Protein AF-A0A438K156-F1 (afdb_monomer)

Structure (mmCIF, N/CA/C/O backbone):
data_AF-A0A438K156-F1
#
_entry.id   AF-A0A438K156-F1
#
loop_
_atom_site.group_PDB
_atom_site.id
_atom_site.type_symbol
_atom_site.label_atom_id
_atom_site.label_alt_id
_atom_site.label_comp_id
_atom_site.label_asym_id
_atom_site.label_entity_id
_atom_site.label_seq_id
_atom_site.pdbx_PDB_ins_code
_atom_site.Cartn_x
_atom_site.Cartn_y
_atom_site.Cartn_z
_atom_site.occupancy
_atom_site.B_iso_or_equiv
_atom_site.auth_seq_id
_atom_site.auth_comp_id
_atom_site.auth_asym_id
_atom_site.auth_atom_id
_atom_site.pdbx_PDB_model_num
ATOM 1 N N . MET A 1 1 ? 38.225 9.926 -50.049 1.00 41.72 1 MET A N 1
ATOM 2 C CA . MET A 1 1 ? 38.060 9.459 -48.654 1.00 41.72 1 MET A CA 1
ATOM 3 C C . MET A 1 1 ? 36.570 9.315 -48.390 1.00 41.72 1 MET A C 1
ATOM 5 O O . MET A 1 1 ? 35.866 10.303 -48.523 1.00 41.72 1 MET A O 1
ATOM 9 N N . SER A 1 2 ? 36.077 8.101 -48.126 1.00 44.00 2 SER A N 1
ATOM 10 C CA . SER A 1 2 ?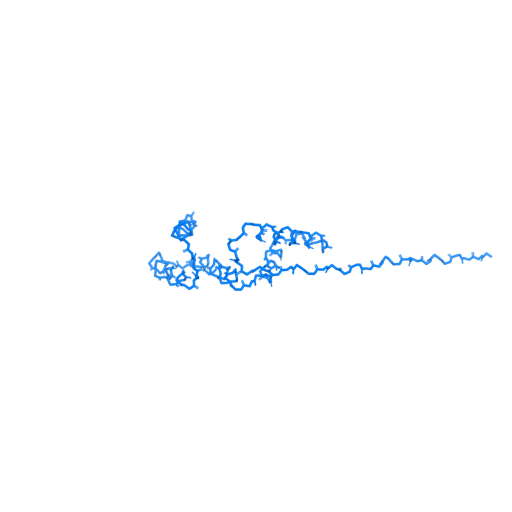 34.651 7.841 -47.874 1.00 44.00 2 SER A CA 1
ATOM 11 C C . SER A 1 2 ? 34.405 7.792 -46.369 1.00 44.00 2 SER A C 1
ATOM 13 O O . SER A 1 2 ? 34.990 6.952 -45.687 1.00 44.00 2 SER A O 1
ATOM 15 N N . ALA A 1 3 ? 33.558 8.680 -45.850 1.00 52.44 3 ALA A N 1
ATOM 16 C CA . ALA A 1 3 ? 33.122 8.646 -44.459 1.00 52.44 3 ALA A CA 1
ATOM 17 C C . ALA A 1 3 ? 32.078 7.531 -44.276 1.00 52.44 3 ALA A C 1
ATOM 19 O O . ALA A 1 3 ? 31.092 7.474 -45.008 1.00 52.44 3 ALA A O 1
ATOM 20 N N . ARG A 1 4 ? 32.300 6.622 -43.319 1.00 58.66 4 ARG A N 1
ATOM 21 C CA . ARG A 1 4 ? 31.288 5.642 -42.896 1.00 58.66 4 ARG A CA 1
ATOM 22 C C . ARG A 1 4 ? 30.362 6.328 -41.896 1.00 58.66 4 ARG A C 1
ATOM 24 O O . ARG A 1 4 ? 30.811 6.737 -40.830 1.00 58.66 4 ARG A O 1
ATOM 31 N N . VAL A 1 5 ? 29.084 6.447 -42.246 1.00 57.47 5 VAL A N 1
ATOM 32 C CA . VAL A 1 5 ? 28.024 6.837 -41.312 1.00 57.47 5 VAL A CA 1
ATOM 33 C C . VAL A 1 5 ? 27.773 5.645 -40.390 1.00 57.47 5 VAL A C 1
ATOM 35 O O . VAL A 1 5 ? 27.352 4.583 -40.843 1.00 57.47 5 VAL A O 1
ATOM 38 N N . MET A 1 6 ? 28.089 5.799 -39.106 1.00 63.34 6 MET A N 1
ATOM 39 C CA . MET A 1 6 ? 27.705 4.844 -38.068 1.00 63.34 6 MET A CA 1
ATOM 40 C C . MET A 1 6 ? 26.229 5.076 -37.750 1.00 63.34 6 MET A C 1
ATOM 42 O O . MET A 1 6 ? 25.878 6.102 -37.172 1.00 63.34 6 MET A O 1
ATOM 46 N N . ALA A 1 7 ? 25.364 4.146 -38.147 1.00 59.25 7 ALA A N 1
ATOM 47 C CA . ALA A 1 7 ? 23.988 4.121 -37.675 1.00 59.25 7 ALA A CA 1
ATOM 48 C C . ALA A 1 7 ? 23.996 3.711 -36.195 1.00 59.25 7 ALA A C 1
ATOM 50 O O . ALA A 1 7 ? 24.393 2.597 -35.849 1.00 59.25 7 ALA A O 1
ATOM 51 N N . THR A 1 8 ? 23.591 4.619 -35.311 1.00 55.72 8 THR A N 1
ATOM 52 C CA . THR A 1 8 ? 23.261 4.290 -33.925 1.00 55.72 8 THR A CA 1
ATOM 53 C C . THR A 1 8 ? 22.004 3.428 -33.937 1.00 55.72 8 THR A C 1
ATOM 55 O O . THR A 1 8 ? 20.915 3.922 -34.216 1.00 55.72 8 THR A O 1
ATOM 58 N N . HIS A 1 9 ? 22.156 2.129 -33.681 1.00 56.53 9 HIS A N 1
ATOM 59 C CA . HIS A 1 9 ? 21.021 1.251 -33.424 1.00 56.53 9 HIS A CA 1
ATOM 60 C C . HIS A 1 9 ? 20.387 1.670 -32.096 1.00 56.53 9 HIS A C 1
ATOM 62 O O . HIS A 1 9 ? 20.953 1.427 -31.032 1.00 56.53 9 HIS A O 1
ATOM 68 N N . GLU A 1 10 ? 19.234 2.331 -32.162 1.00 63.25 10 GLU A N 1
ATOM 69 C CA . GLU A 1 10 ? 18.406 2.564 -30.986 1.00 63.25 10 GLU A CA 1
ATOM 70 C C . GLU A 1 10 ? 17.912 1.209 -30.475 1.00 63.25 10 GLU A C 1
ATOM 72 O O . GLU A 1 10 ? 17.295 0.430 -31.207 1.00 63.25 10 GLU A O 1
ATOM 77 N N . THR A 1 11 ? 18.230 0.892 -29.224 1.00 55.78 11 THR A N 1
ATOM 78 C CA . THR A 1 11 ? 17.704 -0.289 -28.546 1.00 55.78 11 THR A CA 1
ATOM 79 C C . THR A 1 11 ? 16.176 -0.192 -28.502 1.00 55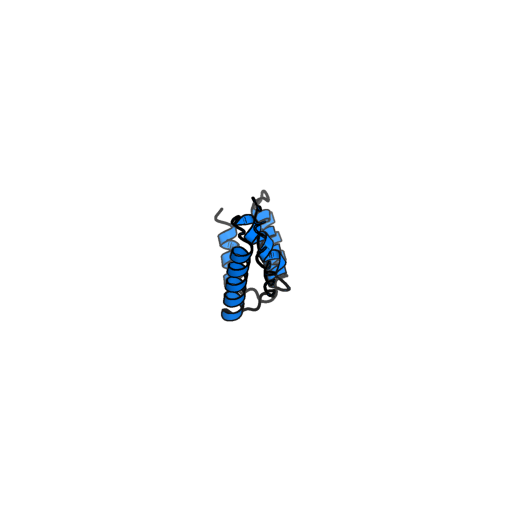.78 11 THR A C 1
ATOM 81 O O . THR A 1 11 ? 15.659 0.866 -28.129 1.00 55.78 11 THR A O 1
ATOM 84 N N . PRO A 1 12 ? 15.433 -1.262 -28.848 1.00 66.38 12 PRO A N 1
ATOM 85 C CA . PRO A 1 12 ? 13.982 -1.267 -28.719 1.00 66.38 12 PRO A CA 1
ATOM 86 C C . PRO A 1 12 ? 13.612 -0.920 -27.279 1.00 66.38 12 PRO A C 1
ATOM 88 O O . PRO A 1 12 ? 14.015 -1.616 -26.345 1.00 66.38 12 PRO A O 1
ATOM 91 N N . ARG A 1 13 ? 12.890 0.186 -27.087 1.00 72.19 13 ARG A N 1
ATOM 92 C CA . ARG A 1 13 ? 12.393 0.563 -25.764 1.00 72.19 13 ARG A CA 1
ATOM 93 C C . ARG A 1 13 ? 11.335 -0.463 -25.377 1.00 72.19 13 ARG A C 1
ATOM 95 O O . ARG A 1 13 ? 10.262 -0.494 -25.970 1.00 72.19 13 ARG A O 1
ATOM 102 N N . VAL A 1 14 ? 11.672 -1.336 -24.434 1.00 78.94 14 VAL A N 1
ATOM 103 C CA . VAL A 1 14 ? 10.728 -2.309 -23.883 1.00 78.94 14 VAL A CA 1
ATOM 104 C C . VAL A 1 14 ? 9.727 -1.541 -23.028 1.00 78.94 14 VAL A C 1
ATOM 106 O O . VAL A 1 14 ? 10.117 -0.846 -22.090 1.00 78.94 14 VAL A O 1
ATOM 109 N N . GLU A 1 15 ? 8.443 -1.638 -23.363 1.00 86.94 15 GLU A N 1
ATOM 110 C CA . GLU A 1 15 ? 7.386 -1.115 -22.504 1.00 86.94 15 GLU A CA 1
ATOM 111 C C . GLU A 1 15 ? 7.355 -1.920 -21.203 1.00 86.94 15 GLU A C 1
ATOM 113 O O . GLU A 1 15 ? 7.269 -3.149 -21.214 1.00 86.94 15 GLU A O 1
ATOM 118 N N . VAL A 1 16 ? 7.446 -1.225 -20.069 1.00 87.75 16 VAL A N 1
ATOM 119 C CA . VAL A 1 16 ? 7.361 -1.865 -18.756 1.00 87.75 16 VAL A CA 1
ATOM 120 C C . VAL A 1 16 ? 5.892 -2.210 -18.482 1.00 87.75 16 VAL A C 1
ATOM 122 O O . VAL A 1 16 ? 5.051 -1.305 -18.483 1.00 87.75 16 VAL A O 1
ATOM 125 N N . PRO A 1 17 ? 5.548 -3.488 -18.239 1.00 90.38 17 PRO A N 1
ATOM 126 C CA . PRO A 1 17 ? 4.176 -3.873 -17.940 1.00 90.38 17 PRO A CA 1
ATOM 127 C C . PRO A 1 17 ? 3.731 -3.288 -16.596 1.00 90.38 17 PRO A C 1
ATOM 129 O O . PRO A 1 17 ? 4.489 -3.267 -15.626 1.00 90.38 17 PRO A O 1
ATOM 132 N N . LYS A 1 18 ? 2.478 -2.828 -16.533 1.00 92.06 18 LYS A N 1
ATOM 133 C CA . LYS A 1 18 ? 1.890 -2.303 -15.295 1.00 92.06 18 L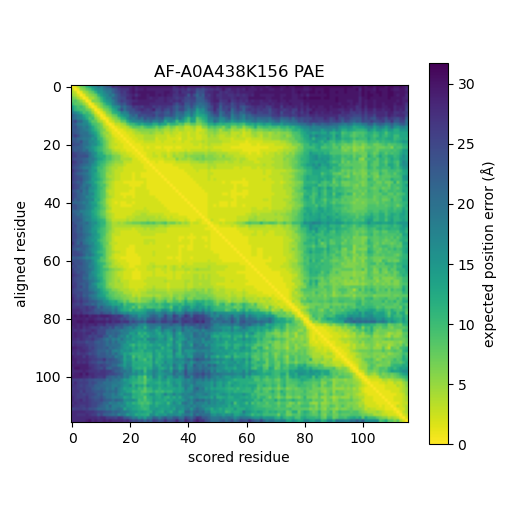YS A CA 1
ATOM 134 C C . LYS A 1 18 ? 1.600 -3.442 -14.302 1.00 92.06 18 LYS A C 1
ATOM 136 O O . LYS A 1 18 ? 1.137 -4.496 -14.740 1.00 92.06 18 LYS A O 1
ATOM 141 N N . PRO A 1 19 ? 1.811 -3.232 -12.991 1.00 93.00 19 PRO A N 1
ATOM 142 C CA . PRO A 1 19 ? 1.451 -4.198 -11.956 1.00 93.00 19 PRO A CA 1
ATOM 143 C C . PRO A 1 19 ? -0.050 -4.483 -11.884 1.00 93.00 19 PRO A C 1
ATOM 145 O O . PRO A 1 19 ? -0.883 -3.685 -12.322 1.00 93.00 19 PRO A O 1
ATOM 148 N N . HIS A 1 20 ? -0.391 -5.615 -11.271 1.00 93.31 20 HIS A N 1
ATOM 149 C CA . HIS A 1 20 ? -1.767 -5.933 -10.903 1.00 93.31 20 HIS A CA 1
ATOM 150 C C . HIS A 1 20 ? -2.232 -5.103 -9.703 1.00 93.31 20 HIS A C 1
ATOM 152 O O . HIS A 1 20 ? -1.432 -4.699 -8.861 1.00 93.31 20 HIS A O 1
ATOM 158 N N . VAL A 1 21 ? -3.543 -4.869 -9.631 1.00 95.69 21 VAL A N 1
ATOM 159 C CA . VAL A 1 21 ? -4.169 -4.201 -8.488 1.00 95.69 21 VAL A CA 1
ATOM 160 C C . VAL A 1 21 ? -4.346 -5.160 -7.313 1.00 95.69 21 VAL A C 1
ATOM 162 O O . VAL A 1 21 ? -4.512 -6.363 -7.511 1.00 95.69 21 VAL A O 1
ATOM 165 N N . PHE A 1 22 ? -4.366 -4.616 -6.099 1.00 94.94 22 PHE A N 1
ATOM 166 C CA . PHE A 1 22 ? -4.615 -5.355 -4.867 1.00 94.94 22 PHE A CA 1
ATOM 167 C C . PHE A 1 22 ? -5.912 -4.884 -4.208 1.00 94.94 22 PHE A C 1
ATOM 169 O O . PHE A 1 22 ? -6.076 -3.699 -3.918 1.00 94.94 22 PHE A O 1
ATOM 176 N N . SER A 1 23 ? -6.839 -5.809 -3.961 1.00 92.75 23 SER A N 1
ATOM 177 C CA . SER A 1 23 ? -8.163 -5.516 -3.385 1.00 92.75 23 SER A CA 1
ATOM 178 C C . SER A 1 23 ? -8.197 -5.541 -1.855 1.00 92.75 23 SER A C 1
ATOM 180 O O . SER A 1 23 ? -9.213 -5.209 -1.243 1.00 92.75 23 SER A O 1
ATOM 182 N N . GLY A 1 24 ? -7.098 -5.937 -1.204 1.00 87.19 24 GLY A N 1
ATOM 183 C CA . GLY A 1 24 ? -7.071 -6.124 0.249 1.00 87.19 24 GLY A CA 1
ATOM 184 C C . GLY A 1 24 ? -7.503 -7.520 0.691 1.00 87.19 24 GLY A C 1
ATOM 185 O O . GLY A 1 24 ? -7.988 -7.685 1.811 1.00 87.19 24 GLY A O 1
ATOM 186 N N . LYS A 1 25 ? -7.363 -8.534 -0.175 1.00 88.69 25 LYS A N 1
ATOM 187 C CA . LYS A 1 25 ? -7.603 -9.930 0.203 1.00 88.69 25 LYS A CA 1
ATOM 188 C C . LYS A 1 25 ? -6.645 -10.323 1.335 1.00 88.69 25 LYS A C 1
ATOM 190 O O . LYS A 1 25 ? -5.439 -10.116 1.235 1.00 88.69 25 LYS A O 1
ATOM 195 N N . ARG A 1 26 ? -7.173 -10.931 2.404 1.00 83.31 26 ARG A N 1
ATOM 196 C CA . ARG A 1 26 ? -6.374 -11.475 3.518 1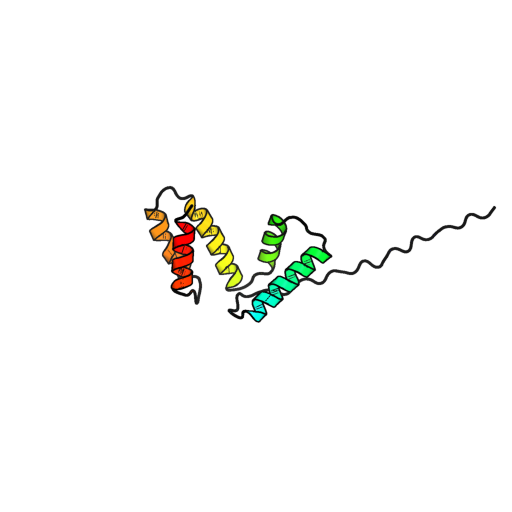.00 83.31 26 ARG A CA 1
ATOM 197 C C . ARG A 1 26 ? -5.725 -12.806 3.150 1.00 83.31 26 ARG A C 1
ATOM 199 O O . ARG A 1 26 ? -6.074 -13.861 3.669 1.00 83.31 26 ARG A O 1
ATOM 206 N N . ASP A 1 27 ? -4.808 -12.739 2.205 1.00 86.50 27 ASP A N 1
ATOM 207 C CA . ASP A 1 27 ? -4.053 -13.868 1.689 1.00 86.50 27 ASP A CA 1
ATOM 208 C C . ASP A 1 27 ? -2.590 -13.437 1.615 1.00 86.50 27 ASP A C 1
ATOM 210 O O . ASP A 1 27 ? -2.241 -12.541 0.848 1.00 86.50 27 ASP A O 1
ATOM 214 N N . ALA A 1 28 ? -1.746 -14.033 2.462 1.00 84.25 28 ALA A N 1
ATOM 215 C CA . ALA A 1 28 ? -0.344 -13.636 2.576 1.00 84.25 28 ALA A CA 1
ATOM 216 C C . ALA A 1 28 ? 0.392 -13.765 1.237 1.00 84.25 28 ALA A C 1
ATOM 218 O O . ALA A 1 28 ? 1.163 -12.889 0.868 1.00 84.25 28 ALA A O 1
ATOM 219 N N . LYS A 1 29 ? 0.081 -14.810 0.463 1.00 92.19 29 LYS A N 1
ATOM 220 C CA . LYS A 1 29 ? 0.696 -15.039 -0.843 1.00 92.19 29 LYS A CA 1
A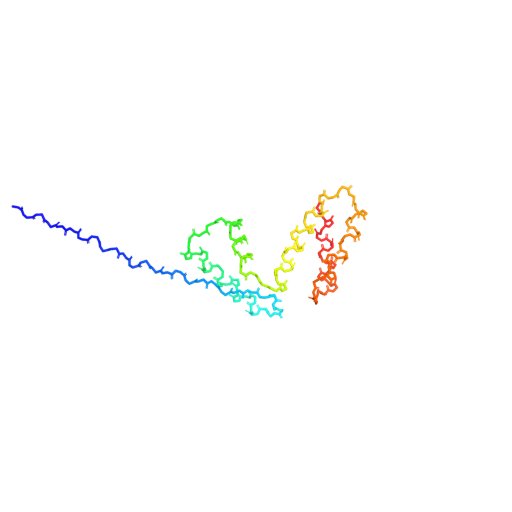TOM 221 C C . LYS A 1 29 ? 0.272 -13.977 -1.857 1.00 92.19 29 LYS A C 1
ATOM 223 O O . LYS A 1 29 ? 1.090 -13.553 -2.665 1.00 92.19 29 LYS A O 1
ATOM 228 N N . ASP A 1 30 ? -0.995 -13.574 -1.841 1.00 90.25 30 ASP A N 1
ATOM 229 C CA . ASP A 1 30 ? -1.500 -12.515 -2.723 1.00 90.25 30 ASP A CA 1
ATOM 230 C C . ASP A 1 30 ? -0.832 -11.165 -2.418 1.00 90.25 30 ASP A C 1
ATOM 232 O O . ASP A 1 30 ? -0.373 -10.476 -3.330 1.00 90.25 30 ASP A O 1
ATOM 236 N N . LEU A 1 31 ? -0.691 -10.840 -1.129 1.00 88.19 31 LEU A N 1
ATOM 237 C CA . LEU A 1 31 ? 0.014 -9.642 -0.676 1.00 88.19 31 LEU A CA 1
ATOM 238 C C . LEU A 1 31 ? 1.501 -9.670 -1.063 1.00 88.19 31 LEU A C 1
ATOM 240 O O . LEU A 1 31 ? 2.001 -8.693 -1.621 1.00 88.19 31 LEU A O 1
ATOM 244 N N . ASP A 1 32 ? 2.192 -10.785 -0.822 1.00 89.69 32 ASP A N 1
ATOM 245 C CA . ASP A 1 32 ? 3.609 -10.946 -1.166 1.00 89.69 32 ASP A CA 1
ATOM 246 C C . ASP A 1 32 ? 3.838 -10.806 -2.676 1.00 89.69 32 ASP A C 1
ATOM 248 O O . ASP A 1 32 ? 4.757 -10.111 -3.113 1.00 89.69 32 ASP A O 1
ATOM 252 N N . ASN A 1 33 ? 2.967 -11.410 -3.490 1.00 93.94 33 ASN A N 1
ATOM 253 C CA . ASN A 1 33 ? 3.029 -11.280 -4.944 1.00 93.94 33 ASN A CA 1
ATOM 254 C C . ASN A 1 33 ? 2.850 -9.824 -5.386 1.00 93.94 33 ASN A C 1
ATOM 256 O O . ASN A 1 33 ? 3.600 -9.344 -6.238 1.00 93.94 33 ASN A O 1
ATOM 260 N N . PHE A 1 34 ? 1.868 -9.116 -4.818 1.00 94.12 34 PHE A N 1
ATOM 261 C CA . PHE A 1 34 ? 1.633 -7.708 -5.128 1.00 94.12 3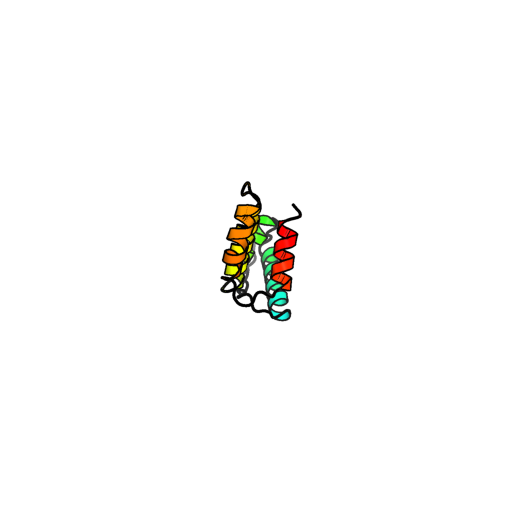4 PHE A CA 1
ATOM 262 C C . PHE A 1 34 ? 2.866 -6.851 -4.818 1.00 94.12 34 PHE A C 1
ATOM 264 O O . PHE A 1 34 ? 3.325 -6.104 -5.686 1.00 94.12 34 PHE A O 1
ATOM 271 N N . LEU A 1 35 ? 3.440 -6.994 -3.619 1.00 93.00 35 LEU A N 1
ATOM 272 C CA . LEU A 1 35 ? 4.626 -6.241 -3.206 1.00 93.00 35 LEU A CA 1
ATOM 273 C C . LEU A 1 35 ? 5.822 -6.531 -4.117 1.00 93.00 35 LEU A C 1
ATOM 275 O O . LEU A 1 35 ? 6.448 -5.600 -4.625 1.00 93.00 35 LEU A O 1
ATOM 279 N N . TRP A 1 36 ? 6.075 -7.807 -4.413 1.00 95.12 36 TRP A N 1
ATOM 280 C CA . TRP A 1 36 ? 7.159 -8.212 -5.304 1.00 95.12 36 TRP A CA 1
ATOM 281 C C . TRP A 1 36 ? 7.016 -7.616 -6.715 1.00 95.12 36 TRP A C 1
ATOM 283 O O . TRP A 1 36 ? 7.991 -7.139 -7.303 1.00 95.12 36 TRP A O 1
ATOM 293 N N . HIS A 1 37 ? 5.795 -7.592 -7.263 1.00 95.25 37 HIS A N 1
ATOM 294 C CA . HIS A 1 37 ? 5.529 -6.979 -8.565 1.00 95.25 37 HIS A CA 1
ATOM 295 C C . HIS A 1 37 ? 5.716 -5.456 -8.555 1.00 95.25 37 HIS A C 1
ATOM 297 O O . HIS A 1 37 ? 6.260 -4.912 -9.519 1.00 95.25 37 HIS A O 1
ATOM 303 N N . MET A 1 38 ? 5.309 -4.766 -7.485 1.00 95.62 38 MET A N 1
ATOM 304 C CA . MET A 1 38 ? 5.524 -3.322 -7.344 1.00 95.62 38 MET A CA 1
ATOM 305 C C . MET A 1 38 ? 7.016 -2.978 -7.270 1.00 95.62 38 MET A C 1
ATOM 307 O O . MET A 1 38 ? 7.461 -2.060 -7.957 1.00 95.62 38 MET A O 1
ATOM 311 N N . GLU A 1 39 ? 7.807 -3.734 -6.504 1.00 93.88 39 GLU A N 1
ATOM 312 C CA . GLU A 1 39 ? 9.261 -3.542 -6.412 1.00 93.88 39 GLU A CA 1
ATOM 313 C C . GLU A 1 39 ? 9.943 -3.687 -7.776 1.00 93.88 39 GLU A C 1
ATOM 315 O O . GLU A 1 39 ? 10.681 -2.797 -8.206 1.00 93.88 39 GLU A O 1
ATOM 320 N N . ARG A 1 40 ? 9.631 -4.763 -8.509 1.00 94.50 40 ARG A N 1
ATOM 321 C CA . ARG A 1 40 ? 10.149 -4.984 -9.869 1.00 94.50 40 ARG A CA 1
ATOM 322 C C . ARG A 1 40 ? 9.749 -3.873 -10.832 1.00 94.50 40 ARG A C 1
ATOM 324 O O . ARG A 1 40 ? 10.561 -3.457 -11.656 1.00 94.50 40 ARG A O 1
ATOM 331 N N . TYR A 1 41 ? 8.517 -3.383 -10.729 1.00 95.12 41 TYR A N 1
ATOM 332 C CA . TYR A 1 41 ? 8.049 -2.267 -11.541 1.00 95.12 41 TYR A CA 1
ATOM 333 C C . TYR A 1 41 ? 8.846 -0.992 -11.258 1.00 95.12 41 TYR A C 1
ATOM 335 O O . TYR A 1 41 ? 9.307 -0.354 -12.202 1.00 95.12 41 TYR A O 1
ATOM 343 N N . PHE A 1 42 ? 9.075 -0.652 -9.985 1.00 95.06 42 PHE A N 1
ATOM 344 C CA . PHE A 1 42 ? 9.856 0.528 -9.605 1.00 95.06 42 PHE A CA 1
ATOM 345 C C . PHE A 1 42 ? 11.301 0.475 -10.081 1.00 95.06 42 PHE A C 1
ATOM 347 O O . PHE A 1 42 ? 11.826 1.489 -10.541 1.00 95.06 42 PHE A O 1
ATOM 354 N N . GLU A 1 43 ? 11.930 -0.693 -10.021 1.00 93.31 43 GLU A N 1
ATOM 355 C CA . GLU A 1 43 ? 13.266 -0.885 -10.579 1.00 93.31 43 GLU A CA 1
ATOM 356 C C . GLU A 1 43 ? 13.287 -0.729 -12.099 1.00 93.31 43 GLU A C 1
ATOM 358 O O . GLU A 1 43 ? 14.170 -0.062 -12.634 1.00 93.31 43 GLU A O 1
ATOM 363 N N . ALA A 1 44 ? 12.298 -1.296 -12.797 1.00 93.44 44 ALA A N 1
ATOM 364 C CA . ALA A 1 44 ? 12.213 -1.227 -14.251 1.00 93.44 44 ALA A CA 1
ATOM 365 C C . ALA A 1 44 ? 12.014 0.209 -14.765 1.00 93.44 44 ALA A C 1
ATOM 367 O O . ALA A 1 44 ? 12.535 0.556 -15.824 1.00 93.44 44 ALA A O 1
ATOM 368 N N . ILE A 1 45 ? 11.302 1.056 -14.012 1.00 93.12 45 ILE A N 1
ATOM 369 C CA . ILE A 1 45 ? 11.141 2.486 -14.328 1.00 93.12 45 ILE A CA 1
ATOM 370 C C . ILE A 1 45 ? 12.192 3.383 -13.653 1.00 93.12 45 ILE A C 1
ATOM 372 O O . ILE A 1 45 ? 12.107 4.604 -13.773 1.00 93.12 45 ILE A O 1
ATOM 376 N N . ALA A 1 46 ? 13.157 2.793 -12.939 1.00 94.38 46 ALA A N 1
ATOM 377 C CA . ALA A 1 46 ? 14.196 3.481 -12.178 1.00 94.38 46 ALA A CA 1
ATOM 378 C C . ALA A 1 46 ? 13.654 4.598 -11.261 1.00 94.38 46 ALA A C 1
ATOM 380 O O . ALA A 1 46 ? 14.177 5.710 -11.269 1.00 94.38 46 ALA A O 1
ATOM 381 N N . LEU A 1 47 ? 12.603 4.316 -10.478 1.00 91.75 47 LEU A N 1
ATOM 382 C CA . LEU A 1 47 ? 12.002 5.268 -9.536 1.00 91.75 47 LEU A CA 1
ATOM 383 C C . LEU A 1 47 ? 12.661 5.150 -8.146 1.00 91.75 47 LEU A C 1
ATOM 385 O O . LEU A 1 47 ? 12.393 4.171 -7.449 1.00 91.75 47 LEU A O 1
ATOM 389 N N . PRO A 1 48 ? 13.491 6.117 -7.701 1.00 88.50 48 PRO A N 1
ATOM 390 C CA . PRO A 1 48 ? 14.227 6.003 -6.440 1.00 88.50 48 PRO A CA 1
ATOM 391 C C . PRO A 1 48 ? 13.501 6.632 -5.243 1.00 88.50 48 PRO A C 1
ATOM 393 O O . PRO A 1 48 ? 13.822 6.307 -4.106 1.00 88.50 48 PRO A O 1
ATOM 396 N N . ASP A 1 49 ? 12.556 7.545 -5.480 1.00 94.88 49 ASP A N 1
ATOM 397 C CA . ASP A 1 49 ? 11.913 8.317 -4.418 1.00 94.88 49 ASP A CA 1
ATOM 398 C C . ASP A 1 49 ? 10.833 7.501 -3.698 1.00 94.88 49 ASP A C 1
ATOM 400 O O . ASP A 1 49 ? 9.807 7.145 -4.280 1.00 94.88 49 ASP A O 1
ATOM 404 N N . GLU A 1 50 ? 11.052 7.236 -2.411 1.00 91.31 50 GLU A N 1
ATOM 405 C CA . GLU A 1 50 ? 10.147 6.431 -1.588 1.00 91.31 50 GLU A CA 1
ATOM 406 C C . GLU A 1 50 ? 8.758 7.066 -1.442 1.00 91.31 50 GLU A C 1
ATOM 408 O O . GLU A 1 50 ? 7.750 6.359 -1.465 1.00 91.31 50 GLU A O 1
ATOM 413 N N . ALA A 1 51 ? 8.662 8.398 -1.364 1.00 92.38 51 ALA A N 1
ATOM 414 C CA . ALA A 1 51 ? 7.367 9.073 -1.274 1.00 92.38 51 ALA A CA 1
ATOM 415 C C . ALA A 1 51 ? 6.531 8.856 -2.549 1.00 92.38 51 ALA A C 1
ATOM 417 O O . ALA A 1 51 ? 5.336 8.548 -2.478 1.00 92.38 51 ALA A O 1
ATOM 418 N N . THR A 1 52 ? 7.167 8.937 -3.717 1.00 93.69 52 THR A N 1
ATOM 419 C CA . THR A 1 52 ? 6.545 8.679 -5.018 1.00 93.69 52 THR A CA 1
ATOM 420 C C . THR A 1 52 ? 6.228 7.197 -5.205 1.00 93.69 52 THR A C 1
ATOM 422 O O . THR A 1 52 ? 5.177 6.879 -5.767 1.00 93.69 52 THR A O 1
ATOM 425 N N . LYS A 1 53 ? 7.055 6.273 -4.694 1.00 93.38 53 LYS A N 1
ATOM 426 C CA . LYS A 1 53 ? 6.725 4.837 -4.664 1.00 93.38 53 LYS A CA 1
ATOM 427 C C . LYS A 1 53 ? 5.463 4.579 -3.853 1.00 93.38 53 LYS A C 1
ATOM 429 O O . LYS A 1 53 ? 4.536 3.962 -4.372 1.00 93.38 53 LYS A O 1
ATOM 434 N N . VAL A 1 54 ? 5.380 5.113 -2.632 1.00 91.06 54 VAL A N 1
ATOM 435 C CA . VAL A 1 54 ? 4.182 5.000 -1.785 1.00 91.06 54 VAL A CA 1
ATOM 436 C C . VAL A 1 54 ? 2.968 5.576 -2.507 1.00 91.06 54 VAL A C 1
ATOM 438 O O . VAL A 1 54 ? 1.941 4.909 -2.591 1.00 91.06 54 VAL A O 1
ATOM 441 N N . HIS A 1 55 ? 3.080 6.768 -3.100 1.00 92.56 55 HIS A N 1
ATOM 442 C CA . HIS A 1 55 ? 1.977 7.343 -3.869 1.00 92.56 55 HIS A CA 1
ATOM 443 C C . HIS A 1 55 ? 1.572 6.449 -5.050 1.00 92.56 55 HIS A C 1
ATOM 445 O O . HIS A 1 55 ? 0.388 6.214 -5.271 1.00 92.56 55 HIS A O 1
ATOM 451 N N . THR A 1 56 ? 2.536 5.871 -5.760 1.00 93.69 56 THR A N 1
ATOM 452 C CA . THR A 1 56 ? 2.261 4.982 -6.891 1.00 93.69 56 THR A CA 1
ATOM 453 C C . THR A 1 56 ? 1.591 3.685 -6.447 1.00 93.69 56 THR A C 1
ATOM 455 O O . THR A 1 56 ? 0.610 3.299 -7.068 1.00 93.69 56 THR A O 1
ATOM 458 N N . VAL A 1 57 ? 2.034 3.047 -5.353 1.00 95.06 57 VAL A N 1
ATOM 459 C CA . VAL A 1 57 ? 1.367 1.862 -4.768 1.00 95.06 57 VAL A CA 1
ATOM 460 C C . VAL A 1 57 ? -0.111 2.148 -4.525 1.00 95.06 57 VAL A C 1
ATOM 462 O O . VAL A 1 57 ? -0.955 1.315 -4.841 1.00 95.06 57 VAL A O 1
ATOM 465 N N . THR A 1 58 ? -0.444 3.346 -4.035 1.00 93.75 58 THR A N 1
ATOM 466 C CA . THR A 1 58 ? -1.840 3.705 -3.738 1.00 93.75 58 THR A CA 1
ATOM 467 C C . THR A 1 58 ? -2.737 3.755 -4.972 1.00 93.75 58 THR A C 1
ATOM 469 O O . THR A 1 58 ? -3.935 3.530 -4.841 1.00 93.75 58 THR A O 1
ATOM 472 N N . LEU A 1 59 ? -2.172 3.963 -6.169 1.00 95.12 59 LEU A N 1
ATOM 473 C CA . LEU A 1 59 ? -2.909 3.909 -7.437 1.00 95.12 59 LEU A CA 1
ATOM 474 C C . LEU A 1 59 ? -3.316 2.480 -7.826 1.00 95.12 59 LEU A C 1
ATOM 476 O O . LEU A 1 59 ? -4.221 2.308 -8.638 1.00 95.12 59 LEU A O 1
ATOM 480 N N . TYR A 1 60 ? -2.650 1.470 -7.260 1.00 95.94 60 TYR A N 1
ATOM 481 C CA . TYR A 1 60 ? -2.913 0.052 -7.508 1.00 95.94 60 TYR A CA 1
ATOM 482 C C . TYR A 1 60 ? -3.677 -0.620 -6.358 1.00 95.94 60 TYR A C 1
ATOM 484 O O . TYR A 1 60 ? -3.864 -1.834 -6.375 1.00 95.94 60 TYR A O 1
ATOM 492 N N . LEU A 1 61 ? -4.148 0.142 -5.368 1.00 94.69 61 LEU A N 1
ATOM 493 C CA . LEU A 1 61 ? -5.067 -0.367 -4.351 1.00 94.69 61 LEU A CA 1
ATOM 494 C C . LEU A 1 61 ? -6.512 -0.246 -4.839 1.00 94.69 61 LEU A C 1
ATOM 496 O O . LEU A 1 61 ? -6.887 0.744 -5.468 1.00 94.69 61 LEU A O 1
ATOM 500 N N . THR A 1 62 ? -7.324 -1.246 -4.511 1.00 93.94 62 THR A N 1
ATOM 501 C CA . THR A 1 62 ? -8.763 -1.305 -4.811 1.00 93.94 62 THR A CA 1
ATOM 502 C C . THR A 1 62 ? -9.547 -1.806 -3.595 1.00 93.94 62 THR A C 1
ATOM 504 O O . THR A 1 62 ? -8.958 -2.304 -2.632 1.00 93.94 62 THR A O 1
ATOM 507 N N . ASP A 1 63 ? -10.874 -1.656 -3.623 1.00 89.88 63 ASP A N 1
ATOM 508 C CA . ASP A 1 63 ? -11.812 -2.176 -2.620 1.00 89.88 63 ASP A CA 1
ATOM 509 C C . ASP A 1 63 ? -11.384 -1.899 -1.162 1.00 89.88 63 ASP A C 1
ATOM 511 O O . ASP A 1 63 ? -11.209 -0.746 -0.749 1.00 89.88 63 ASP A O 1
ATOM 515 N N . ASN A 1 64 ? -11.192 -2.959 -0.371 1.00 86.25 64 ASN A N 1
ATOM 516 C CA . ASN A 1 64 ? -10.860 -2.871 1.046 1.00 86.25 64 ASN A CA 1
ATOM 517 C C . ASN A 1 64 ? -9.480 -2.246 1.269 1.00 86.25 64 ASN A C 1
ATOM 519 O O . ASN A 1 64 ? -9.292 -1.530 2.252 1.00 86.25 64 ASN A O 1
ATOM 523 N N . ALA A 1 65 ? -8.524 -2.469 0.360 1.00 87.94 65 ALA A N 1
ATOM 524 C CA . ALA A 1 65 ? -7.198 -1.870 0.474 1.00 87.94 65 ALA A CA 1
ATOM 525 C C . ALA A 1 65 ? -7.243 -0.343 0.309 1.00 87.94 65 ALA A C 1
ATOM 527 O O . ALA A 1 65 ? -6.581 0.375 1.062 1.00 87.94 65 ALA A O 1
ATOM 528 N N . THR A 1 66 ? -8.057 0.168 -0.621 1.00 89.81 66 THR A N 1
ATOM 529 C CA . THR A 1 66 ? -8.256 1.616 -0.799 1.00 89.81 66 THR A CA 1
ATOM 530 C C . THR A 1 66 ? -8.910 2.232 0.432 1.00 89.81 66 THR A C 1
ATOM 532 O O . THR A 1 66 ? -8.412 3.231 0.955 1.00 89.81 66 THR A O 1
ATOM 535 N N . LEU A 1 67 ? -9.987 1.619 0.937 1.00 85.56 67 LEU A N 1
ATOM 536 C CA . LEU A 1 67 ? -10.675 2.087 2.144 1.00 85.56 67 LEU A CA 1
ATOM 537 C C . LEU A 1 67 ? -9.725 2.129 3.344 1.00 85.56 67 LEU A C 1
ATOM 539 O O . LEU A 1 67 ? -9.623 3.155 4.022 1.00 85.56 67 LEU A O 1
ATOM 543 N N . TRP A 1 68 ? -8.968 1.052 3.558 1.00 83.50 68 TRP A N 1
ATOM 544 C CA . TRP A 1 68 ? -7.995 0.971 4.641 1.00 83.50 68 TRP A CA 1
ATOM 545 C C . TRP A 1 68 ? -6.917 2.057 4.533 1.00 83.50 68 TRP A C 1
ATOM 547 O O . TRP A 1 68 ? -6.628 2.739 5.519 1.00 83.50 68 TRP A O 1
ATOM 557 N N . TRP A 1 69 ? -6.362 2.287 3.336 1.00 85.19 69 TRP A N 1
ATOM 558 C CA . TRP A 1 69 ? -5.338 3.313 3.128 1.00 85.19 69 TRP A CA 1
ATOM 559 C C . TRP A 1 69 ? -5.859 4.728 3.411 1.00 85.19 69 TRP A C 1
ATOM 561 O O . TRP A 1 69 ? -5.219 5.498 4.136 1.00 85.19 69 TRP A O 1
ATOM 571 N N . HIS A 1 70 ? -7.042 5.065 2.891 1.00 85.12 70 HIS A N 1
ATOM 572 C CA . HIS A 1 70 ? -7.678 6.361 3.133 1.00 85.12 70 HIS A CA 1
ATOM 573 C C . HIS A 1 70 ? -7.930 6.600 4.621 1.00 85.12 70 HIS A C 1
ATOM 575 O O . HIS A 1 70 ? -7.608 7.672 5.138 1.00 85.12 70 HIS A O 1
ATOM 581 N N . LYS A 1 71 ? -8.449 5.595 5.331 1.00 77.94 71 LYS A N 1
ATOM 582 C CA . LYS A 1 71 ? -8.686 5.701 6.771 1.00 77.94 71 LYS A CA 1
ATOM 583 C C . LYS A 1 71 ? -7.386 5.824 7.549 1.00 77.94 71 LYS A C 1
ATOM 585 O O . LYS A 1 71 ? -7.301 6.691 8.410 1.00 77.94 71 LYS A O 1
ATOM 590 N N . ARG A 1 72 ? -6.339 5.062 7.216 1.00 75.25 72 ARG A N 1
ATOM 591 C CA . ARG A 1 72 ? -5.034 5.205 7.880 1.00 75.25 72 ARG A CA 1
ATOM 592 C C . ARG A 1 72 ? -4.436 6.596 7.688 1.00 75.25 72 ARG A C 1
ATOM 594 O O . ARG A 1 72 ? -3.896 7.160 8.639 1.00 75.25 72 ARG A O 1
ATOM 601 N N . LYS A 1 73 ? -4.567 7.176 6.493 1.00 79.00 73 LYS A N 1
ATOM 602 C CA . LYS A 1 73 ? -4.167 8.565 6.238 1.00 79.00 73 LYS A CA 1
ATOM 603 C C . LYS A 1 73 ? -4.974 9.543 7.099 1.00 79.00 73 LYS A C 1
ATOM 605 O O . LYS A 1 73 ? -4.376 10.375 7.773 1.00 79.00 73 LYS A O 1
ATOM 610 N N . ASN A 1 74 ? -6.299 9.402 7.129 1.00 74.56 74 ASN A N 1
ATOM 611 C CA . ASN A 1 74 ? -7.174 10.267 7.924 1.00 74.56 74 ASN A CA 1
ATOM 612 C C . ASN A 1 74 ? -6.913 10.133 9.430 1.00 74.56 74 ASN A C 1
ATOM 614 O O . ASN A 1 74 ? -6.886 11.142 10.118 1.00 74.56 74 ASN A O 1
ATOM 618 N N . MET A 1 75 ? -6.647 8.927 9.939 1.00 70.25 75 MET A N 1
ATOM 619 C CA . MET A 1 75 ? -6.293 8.695 11.345 1.00 70.25 75 MET A CA 1
ATOM 620 C C . MET A 1 75 ? -4.968 9.364 11.724 1.00 70.25 75 MET A C 1
ATOM 622 O O . MET A 1 75 ? -4.873 9.956 12.794 1.00 70.25 75 MET A O 1
ATOM 626 N N . LYS A 1 76 ? -3.960 9.346 10.839 1.00 68.38 76 LYS A N 1
ATOM 6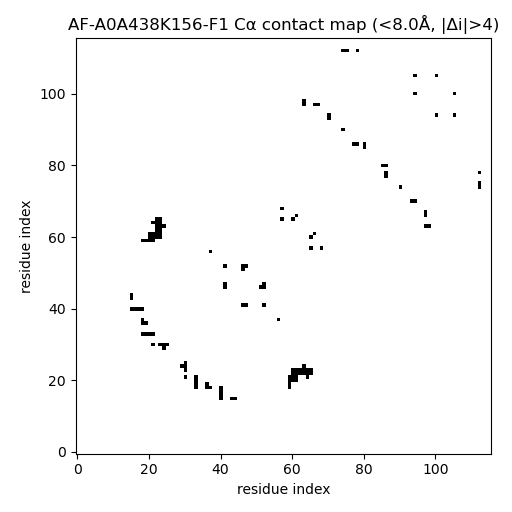27 C CA . LYS A 1 76 ? -2.729 10.128 11.046 1.00 68.38 76 LYS A CA 1
ATOM 628 C C . LYS A 1 76 ? -3.009 11.633 11.095 1.00 68.38 76 LYS A C 1
ATOM 630 O O . LYS A 1 76 ? -2.385 12.328 11.886 1.00 68.38 76 LYS A O 1
ATOM 635 N N . CYS A 1 77 ? -3.952 12.131 10.295 1.00 65.94 77 CYS A N 1
ATOM 636 C CA . CYS A 1 77 ? -4.394 13.527 10.361 1.00 65.94 77 CYS A CA 1
ATOM 637 C C . CYS A 1 77 ? -5.221 13.829 11.625 1.00 65.94 77 CYS A C 1
ATOM 639 O O . CYS A 1 77 ? -5.126 14.931 12.151 1.00 65.94 77 CYS A O 1
ATOM 641 N N . LEU A 1 78 ? -5.974 12.853 12.145 1.00 62.75 78 LEU A N 1
ATOM 642 C CA . LEU A 1 78 ? -6.760 12.953 13.381 1.00 62.75 78 LEU A CA 1
ATOM 643 C C . LEU A 1 78 ? -5.872 13.189 14.619 1.00 62.75 78 LEU A C 1
ATOM 645 O O . LEU A 1 78 ? -6.321 13.803 15.578 1.00 62.75 78 LEU A O 1
ATOM 649 N N . LYS A 1 79 ? -4.596 12.769 14.581 1.00 61.62 79 LYS A N 1
ATOM 650 C CA . LYS A 1 79 ? -3.590 13.088 15.616 1.00 61.62 79 LYS A CA 1
ATOM 651 C C . LYS A 1 79 ? -3.304 14.589 15.756 1.00 61.62 79 LYS A C 1
ATOM 653 O O . LYS A 1 79 ? -2.802 15.012 16.787 1.00 61.62 79 LYS A O 1
ATOM 658 N N . HIS A 1 80 ? -3.596 15.385 14.726 1.00 56.72 80 HIS A N 1
ATOM 659 C CA . HIS A 1 80 ? -3.423 16.840 14.746 1.00 56.72 80 HIS A CA 1
ATOM 660 C C . HIS A 1 80 ? -4.678 17.589 15.220 1.00 56.72 80 HIS A C 1
ATOM 662 O O . HIS A 1 80 ? -4.730 18.810 15.110 1.00 56.72 80 HIS A O 1
ATOM 668 N N . ILE A 1 81 ? -5.695 16.875 15.710 1.00 57.41 81 ILE A N 1
ATOM 669 C CA . ILE A 1 81 ? -6.885 17.477 16.307 1.00 57.41 81 ILE A CA 1
ATOM 670 C C . ILE A 1 81 ? -6.600 17.729 17.793 1.00 57.41 81 ILE A C 1
ATOM 672 O O . ILE A 1 81 ? -6.256 16.802 18.525 1.00 57.41 81 ILE A O 1
ATOM 676 N N . ASP A 1 82 ? -6.746 18.981 18.232 1.00 61.47 82 ASP A N 1
ATOM 677 C CA . ASP A 1 82 ? -6.280 19.523 19.523 1.00 61.47 82 ASP A CA 1
ATOM 678 C C . ASP A 1 82 ? -6.985 18.962 20.789 1.00 61.47 82 ASP A C 1
ATOM 680 O O . ASP A 1 82 ? -6.920 19.559 21.867 1.00 61.47 82 ASP A O 1
ATOM 684 N N . SER A 1 83 ? -7.657 17.804 20.727 1.00 70.94 83 SER A N 1
ATOM 685 C CA . SER A 1 83 ? -8.209 17.141 21.915 1.00 70.94 83 SER A CA 1
ATOM 686 C C . SER A 1 83 ? -8.419 15.633 21.755 1.00 70.94 83 SER A C 1
ATOM 688 O O . SER A 1 83 ? -9.123 15.160 20.862 1.00 70.94 83 SER A O 1
ATOM 690 N N . ILE A 1 84 ? -7.932 14.869 22.738 1.00 73.12 84 ILE A N 1
ATOM 691 C CA . ILE A 1 84 ? -8.167 13.422 22.880 1.00 73.12 84 ILE A CA 1
ATOM 692 C C . ILE A 1 84 ? -9.663 13.044 22.875 1.00 73.12 84 ILE A C 1
ATOM 694 O O . ILE A 1 84 ? -10.032 11.952 22.446 1.00 73.12 84 ILE A O 1
ATOM 698 N N . CYS A 1 85 ? -10.545 13.955 23.303 1.00 71.44 85 CYS A N 1
ATOM 699 C CA . CYS A 1 85 ? -11.993 13.747 23.314 1.00 71.44 85 CYS A CA 1
ATOM 700 C C . CYS A 1 85 ? -12.607 13.706 21.909 1.00 71.44 85 CYS A C 1
ATOM 702 O O . CYS A 1 85 ? -13.605 13.015 21.707 1.00 71.44 85 CYS A O 1
ATOM 704 N N . GLU A 1 86 ? -12.050 14.448 20.952 1.00 72.69 86 GLU A N 1
ATOM 705 C CA . GLU A 1 86 ? -12.490 14.411 19.553 1.00 72.69 86 GLU A CA 1
ATOM 706 C C . GLU A 1 86 ? -11.944 13.160 18.862 1.00 72.69 86 GLU A C 1
ATOM 708 O O . GLU A 1 86 ? -12.693 12.459 18.183 1.00 72.69 86 GLU A O 1
ATOM 713 N N . TYR A 1 87 ? -10.697 12.783 19.163 1.00 72.19 87 TYR A N 1
ATOM 714 C CA . TYR A 1 87 ? -10.105 11.530 18.694 1.00 72.19 87 TYR A CA 1
ATOM 715 C C . TYR A 1 87 ? -10.934 10.297 19.100 1.00 72.19 87 TYR A C 1
ATOM 717 O O . TYR A 1 87 ? -11.285 9.480 18.250 1.00 72.19 87 TYR A O 1
ATOM 725 N N . ILE A 1 88 ? -11.311 10.181 20.381 1.00 73.19 88 ILE A N 1
ATOM 726 C CA . ILE A 1 88 ? -12.101 9.045 20.897 1.00 73.19 88 ILE A CA 1
ATOM 727 C C . ILE A 1 88 ? -13.488 8.951 20.234 1.00 73.19 88 ILE A C 1
ATOM 729 O O . ILE A 1 88 ? -14.030 7.854 20.116 1.00 73.19 88 ILE A O 1
ATOM 733 N N . LYS A 1 89 ? -14.069 10.071 19.784 1.00 74.12 89 LYS A N 1
ATOM 734 C CA . LYS A 1 89 ? -15.379 10.089 19.109 1.00 74.12 89 LYS A CA 1
ATOM 735 C C . LYS A 1 89 ? -15.292 9.690 17.637 1.00 74.12 89 LYS A C 1
ATOM 737 O O . LYS A 1 89 ? -16.152 8.962 17.151 1.00 74.12 89 LYS A O 1
ATOM 742 N N . GLU A 1 90 ? -14.264 10.155 16.938 1.00 72.88 90 GLU A N 1
ATOM 743 C CA . GLU A 1 90 ? -14.106 9.956 15.491 1.00 72.88 90 GLU A CA 1
ATOM 744 C C . GLU A 1 90 ? -13.451 8.608 15.136 1.00 72.88 90 GLU A C 1
ATOM 746 O O . GLU A 1 90 ? -13.660 8.063 14.045 1.00 72.88 90 GLU A O 1
ATOM 751 N N . PHE A 1 91 ? -12.680 8.034 16.066 1.00 72.75 91 PHE A N 1
ATOM 752 C CA . PHE A 1 91 ? -11.958 6.779 15.860 1.00 72.75 91 PHE A CA 1
ATOM 753 C C . PHE A 1 91 ? -12.883 5.567 15.612 1.00 72.75 91 PHE A C 1
ATOM 755 O O . PHE A 1 91 ? -12.712 4.915 14.579 1.00 72.75 91 PHE A O 1
ATOM 762 N N . PRO A 1 92 ? -13.905 5.272 16.445 1.00 69.75 92 PRO A N 1
ATOM 763 C CA . PRO A 1 92 ? -14.780 4.116 16.230 1.00 69.75 92 PRO A CA 1
ATOM 764 C C . PRO A 1 92 ? -15.583 4.225 14.930 1.00 69.75 92 PRO A C 1
ATOM 766 O O . PRO A 1 92 ? -15.670 3.261 14.173 1.00 69.75 92 PRO A O 1
ATOM 769 N N . THR A 1 93 ? -16.106 5.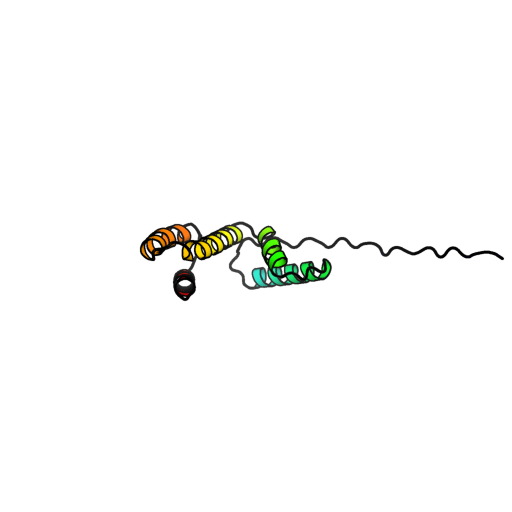415 14.623 1.00 74.00 93 THR A N 1
ATOM 770 C CA . THR A 1 93 ? -16.861 5.688 13.389 1.00 74.00 93 THR A CA 1
ATOM 771 C C . THR A 1 93 ? -16.011 5.422 12.149 1.00 74.00 93 THR A C 1
ATOM 773 O O . THR A 1 93 ? -16.464 4.800 11.193 1.00 74.00 93 THR A O 1
ATOM 776 N N . SER A 1 94 ? -14.737 5.814 12.192 1.00 69.19 94 SER A N 1
ATOM 777 C CA . SER A 1 94 ? -13.794 5.582 11.098 1.00 69.19 94 SER A CA 1
ATOM 778 C C . SER A 1 94 ? -13.487 4.102 10.855 1.00 69.19 94 SER A C 1
ATOM 780 O O . SER A 1 94 ? -13.145 3.738 9.729 1.00 69.19 94 SER A O 1
ATOM 782 N N . MET A 1 95 ? -13.604 3.263 11.886 1.00 67.12 95 MET A N 1
ATOM 783 C CA . MET A 1 95 ? -13.280 1.836 11.835 1.00 67.12 95 MET A CA 1
ATOM 784 C C . MET A 1 95 ? -14.459 0.950 11.445 1.00 67.12 95 MET A C 1
ATOM 786 O O . MET A 1 95 ? -14.256 -0.045 10.755 1.00 67.12 95 MET A O 1
ATOM 790 N N . LEU A 1 96 ? -15.684 1.321 11.829 1.00 66.81 96 LEU A N 1
ATOM 791 C CA . LEU A 1 96 ? -16.903 0.571 11.490 1.00 66.81 96 LEU A CA 1
ATOM 792 C C . LEU A 1 96 ? -17.175 0.505 9.978 1.00 66.81 96 LEU A C 1
ATOM 794 O O . LEU A 1 96 ? -17.891 -0.378 9.513 1.00 66.81 96 LEU A O 1
ATOM 798 N N . GLU A 1 97 ? -16.588 1.416 9.204 1.00 66.38 97 GLU A N 1
ATOM 799 C CA . GLU A 1 97 ? -16.684 1.441 7.742 1.00 66.38 97 GLU A CA 1
ATOM 800 C C . GLU A 1 97 ? -15.701 0.486 7.040 1.00 66.38 97 GLU A C 1
ATOM 802 O O . GLU A 1 97 ? -15.805 0.295 5.828 1.00 66.38 97 GLU A O 1
ATOM 807 N N . ILE A 1 98 ? -14.747 -0.114 7.764 1.00 64.62 98 ILE A N 1
ATOM 808 C CA . ILE A 1 98 ? -13.795 -1.081 7.205 1.00 64.62 98 ILE A CA 1
ATOM 809 C C . ILE A 1 98 ? -14.316 -2.494 7.498 1.00 64.62 98 ILE A C 1
ATOM 811 O O . ILE A 1 98 ? -14.203 -2.969 8.632 1.00 64.62 98 ILE A O 1
ATOM 815 N N . PRO A 1 99 ? -14.875 -3.210 6.507 1.00 62.69 99 PRO A N 1
ATOM 816 C CA . PRO A 1 99 ? -15.356 -4.559 6.741 1.00 62.69 99 PRO A CA 1
ATOM 817 C C . PRO A 1 99 ? -14.201 -5.489 7.137 1.00 62.69 99 PRO A C 1
ATOM 819 O O . PRO A 1 99 ? -13.123 -5.475 6.543 1.00 62.69 99 PRO A O 1
ATOM 822 N N . ASN A 1 100 ? -14.475 -6.354 8.115 1.00 66.94 100 ASN A N 1
ATOM 823 C CA . ASN A 1 100 ? -13.611 -7.440 8.579 1.00 66.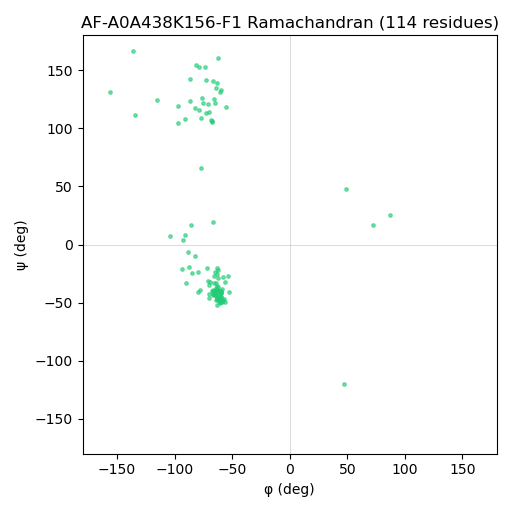94 100 ASN A CA 1
ATOM 824 C C . ASN A 1 100 ? -12.354 -7.045 9.381 1.00 66.94 100 ASN A C 1
ATOM 826 O O . ASN A 1 100 ? -11.483 -7.893 9.515 1.00 66.94 100 ASN A O 1
ATOM 830 N N . MET A 1 101 ? -12.191 -5.840 9.931 1.00 68.12 101 MET A N 1
ATOM 831 C CA . MET A 1 101 ? -11.045 -5.543 10.823 1.00 68.12 101 MET A CA 1
ATOM 832 C C . MET A 1 101 ? -11.090 -6.396 12.112 1.00 68.12 101 MET A C 1
ATOM 834 O O . MET A 1 101 ? -12.167 -6.540 12.690 1.00 68.12 101 MET A O 1
ATOM 838 N N . THR A 1 102 ? -9.970 -6.989 12.553 1.00 71.75 102 THR A N 1
ATOM 839 C CA . THR A 1 102 ? -9.955 -7.762 13.820 1.00 71.75 102 THR A CA 1
ATOM 840 C C . THR A 1 102 ? -9.813 -6.837 15.028 1.00 71.75 102 THR A C 1
ATOM 842 O O . THR A 1 102 ? -9.241 -5.755 14.916 1.00 71.75 102 THR A O 1
ATOM 845 N N . GLU A 1 103 ? -10.287 -7.256 16.207 1.00 70.00 103 GLU A N 1
ATOM 846 C CA . GLU A 1 103 ? -10.116 -6.487 17.454 1.00 70.00 103 GLU A CA 1
ATOM 847 C C . GLU A 1 103 ? -8.644 -6.180 17.771 1.00 70.00 103 GLU A C 1
ATOM 849 O O . GLU A 1 103 ? -8.335 -5.103 18.281 1.00 70.00 103 GLU A O 1
ATOM 854 N N . GLU A 1 104 ? -7.719 -7.069 17.405 1.00 71.19 104 GLU A N 1
ATOM 855 C CA . GLU A 1 104 ? -6.284 -6.848 17.612 1.00 71.19 104 GLU A CA 1
ATOM 856 C C . GLU A 1 104 ? -5.735 -5.756 16.688 1.00 71.19 104 GLU A C 1
ATOM 858 O O . GLU A 1 104 ? -4.979 -4.892 17.132 1.00 71.19 104 GLU A O 1
ATOM 863 N N . GLU A 1 105 ? -6.139 -5.748 15.414 1.00 72.56 105 GLU A N 1
ATOM 864 C CA . GLU A 1 105 ? -5.793 -4.677 14.474 1.00 72.56 105 GLU A CA 1
ATOM 865 C C . GLU A 1 105 ? -6.406 -3.343 14.921 1.00 72.56 105 GLU A C 1
ATOM 867 O O . GLU A 1 105 ? -5.764 -2.296 14.805 1.00 72.56 105 GLU A O 1
ATOM 872 N N . LEU A 1 106 ? -7.630 -3.370 15.462 1.00 73.31 106 LEU A N 1
ATOM 873 C CA . LEU A 1 106 ? -8.295 -2.191 16.015 1.00 73.31 106 LEU A CA 1
ATOM 874 C C . LEU A 1 106 ? -7.478 -1.609 17.184 1.00 73.31 106 LEU A C 1
ATOM 876 O O . LEU A 1 106 ? -7.161 -0.416 17.195 1.00 73.31 106 LEU A O 1
ATOM 880 N N . LEU A 1 107 ? -7.076 -2.464 18.129 1.00 70.38 107 LEU A N 1
ATOM 881 C CA . LEU A 1 107 ? -6.303 -2.082 19.310 1.00 70.38 107 LEU A CA 1
ATOM 882 C C . LEU A 1 107 ? -4.891 -1.601 18.952 1.00 70.38 107 LEU A C 1
ATOM 884 O O . LEU A 1 107 ? -4.444 -0.580 19.475 1.00 70.38 107 LEU A O 1
ATOM 888 N N . PHE A 1 108 ? -4.202 -2.285 18.034 1.00 71.38 108 PHE A N 1
ATOM 889 C CA . PHE A 1 108 ? -2.867 -1.884 17.591 1.00 71.38 108 PHE A CA 1
ATOM 890 C C . PHE A 1 108 ? -2.895 -0.506 16.926 1.00 71.38 108 PHE A C 1
ATOM 892 O O . PHE A 1 108 ? -2.085 0.355 17.261 1.00 71.38 108 PHE A O 1
ATOM 899 N N . ASN A 1 109 ? -3.870 -0.260 16.044 1.00 71.50 109 ASN A N 1
ATOM 900 C CA . ASN A 1 109 ? -4.039 1.050 15.418 1.00 71.50 109 ASN A CA 1
ATOM 901 C C . ASN A 1 109 ? -4.374 2.132 16.450 1.00 71.50 109 ASN A C 1
ATOM 903 O O . ASN A 1 109 ? -3.867 3.244 16.347 1.00 71.50 109 ASN A O 1
ATOM 907 N N . PHE A 1 110 ? -5.195 1.823 17.457 1.00 71.50 110 PHE A N 1
ATOM 908 C CA . PHE A 1 110 ? -5.486 2.758 18.543 1.00 71.50 110 PHE A CA 1
ATOM 909 C C . PHE A 1 110 ? -4.215 3.135 19.321 1.00 71.50 110 PHE A C 1
ATOM 911 O O . PHE A 1 110 ? -3.952 4.318 19.526 1.00 71.50 110 PHE A O 1
ATOM 918 N N . MET A 1 111 ? -3.402 2.146 19.704 1.00 73.12 111 MET A N 1
ATOM 919 C CA . MET A 1 111 ? -2.177 2.348 20.486 1.00 73.12 111 MET A CA 1
ATOM 920 C C . MET A 1 111 ? -1.060 3.049 19.697 1.00 73.12 111 MET A C 1
ATOM 922 O O . MET A 1 111 ? -0.493 4.015 20.204 1.00 73.12 111 MET A O 1
ATOM 926 N N . ASP A 1 112 ? -0.788 2.633 18.454 1.00 71.06 112 ASP A N 1
ATOM 927 C CA . ASP A 1 112 ? 0.171 3.290 17.537 1.00 71.06 112 ASP A CA 1
ATOM 928 C C . ASP A 1 112 ? -0.214 4.758 17.285 1.00 71.06 112 ASP A C 1
ATOM 930 O O . ASP A 1 112 ? 0.620 5.638 17.041 1.00 71.06 112 ASP A O 1
ATOM 934 N N . ASN A 1 113 ? -1.510 5.060 17.385 1.00 66.69 113 ASN A N 1
ATOM 935 C CA . ASN A 1 113 ? -1.995 6.417 17.243 1.00 66.69 113 ASN A CA 1
ATOM 936 C C . ASN A 1 113 ? -1.838 7.295 18.492 1.00 66.69 113 ASN A C 1
ATOM 938 O O . ASN A 1 113 ? -1.730 8.506 18.324 1.00 66.69 113 ASN A O 1
ATOM 942 N N . LEU A 1 114 ? -1.754 6.708 19.691 1.00 68.25 114 LEU A N 1
ATOM 943 C CA . LEU A 1 114 ? -1.557 7.419 20.963 1.00 68.25 114 LEU A CA 1
ATOM 944 C C . LEU A 1 114 ? -0.083 7.662 21.329 1.00 68.25 114 LEU A C 1
ATOM 946 O O . LEU A 1 114 ? 0.196 8.499 22.180 1.00 68.25 114 LEU A O 1
ATOM 950 N N . GLN A 1 115 ? 0.856 6.914 20.744 1.00 62.62 115 GLN A N 1
ATOM 951 C CA . GLN A 1 115 ? 2.277 6.924 21.126 1.00 62.62 115 GLN A CA 1
ATOM 952 C C . GLN A 1 115 ? 3.134 8.014 20.447 1.00 62.62 115 GLN A C 1
ATOM 954 O O . GLN A 1 115 ? 4.360 7.905 20.463 1.00 62.62 115 GLN A O 1
ATOM 959 N N . SER A 1 116 ? 2.532 9.051 19.855 1.00 53.56 116 SER A N 1
ATOM 960 C CA . SER A 1 116 ? 3.262 10.105 19.132 1.00 53.56 116 SER A CA 1
ATOM 961 C C . SER A 1 116 ? 3.017 11.499 19.675 1.00 53.56 116 SER A C 1
ATOM 963 O O . SER A 1 116 ? 1.903 11.748 20.179 1.00 53.56 116 SER A O 1
#

Nearest PDB structures (foldseek):
  4eba-assembly2_D  TM=4.659E-01  e=2.655E+00  Kluyveromyces lactis NRRL Y-1140
  4eba-assembly1_A  TM=4.511E-01  e=3.570E+00  Kluyveromyces lactis NRRL Y-1140
  4eba-assembly3_E  TM=4.492E-01  e=4.263E+00  Kluyveromyces lactis NRRL Y-1140
  4d8m-assembly1_A  TM=2.403E-01  e=9.201E+00  Bacillus thuringiensis

Organism: Vitis vinifera (NCBI:txid29760)

Sequence (116 aa):
MSARVMATHETPRVEVPKPHVFSGKRDAKDLDNFLWHMERYFEAIALPDEATKVHTVTLYLTDNATLWWHKRKNMKCLKHIDSICEYIKEFPTSMLEIPNMTEEELLFNFMDNLQS

Foldseek 3Di:
DDDDDDDDPDDPDDDQDDAAADAPPPDPVSVVRRVVRLVVSCVSVVPDDPVVSVVVNQVRYHHLRVLVVVLLVVLLVLLVPPDPVVNVVVLVVSCVPRPPDDPVNSVVSVVVSVPD

Solvent-accessible surface area (backbone atoms only — not comparable to full-atom values): 7238 Å² total; per-residue (Å²): 137,85,86,81,82,80,79,80,79,77,74,82,82,76,80,80,74,80,69,76,69,42,48,58,68,97,38,73,67,61,50,51,51,47,52,54,43,49,53,55,44,34,60,75,69,67,62,84,53,63,71,59,48,55,55,52,54,58,73,34,39,31,70,56,33,38,55,51,51,53,44,54,53,50,52,62,55,45,68,73,48,99,41,73,71,58,43,67,60,51,50,59,64,62,49,74,75,48,85,86,71,49,73,64,59,52,50,50,54,52,52,68,60,66,75,114

Secondary structure (DSSP, 8-state):
-PPP-----PPP-PPPPPPPPB---S-HHHHHHHHHHHHHHHHHTT---HHHHHHHHHHTB-HHHHHHHHHHHHHHHHTTSS-HHHHHHHHHHHHHTSTT--HHHHHHHHHHHH--

pLDDT: mean 78.68, std 13.79, range [41.72, 95.94]

Radius of gyration: 22.1 Å; Cα contacts (8 Å, |Δi|>4): 68; chains: 1; bounding box: 55×35×72 Å

Mean predicted aligned error: 11.06 Å

InterPro domains:
  IPR045358 Ty3 transposon capsid-like protein [PF19259] (11-77)